Protein AF-A0A091LF18-F1 (afdb_monomer_lite)

Organism: Cathartes aura (NCBI:txid43455)

Secondary structure (DSSP, 8-state):
----HHHHHHHHHTS-HHHHHHHHHHHHHHHSS-HHHHHHHH--HHHHHHHHHHHS-HHHHHHHHHHHHTSSSS--HHHHHHHHTTS-HHH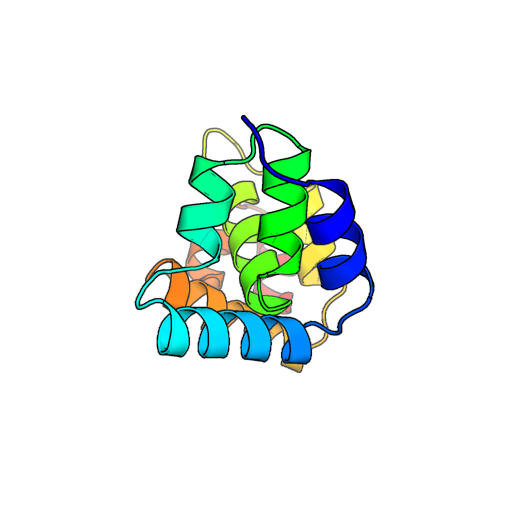HHHHHHHHHHHHSS-HHHHHHHH--HHHHHHHHHHH-

Sequence (128 aa):
SGTDEKKIIEVLSSRTSEQRQQIKQKYKTLYSKDLEEDLKGDLSGNFEKAVLALLDLPCEYEARQLQKAMKGAGTDESLLIEILCTRNNKEIVNIKDAYKQLFDRDLESDVKSDTSGSLQKILVTVLE

Foldseek 3Di:
DPDPLVVLCVPLVPDDLVVLQVVQVVCCVPPVDGPLVVLCVVDDDPSNVVSNLSNDDPLLSLLVQLCVQQPDPAGVLVSLCVRLVPDDQVSLVSNQVSNCVPPVDGSLVSLCVRDDDPSNVVSNVSND

Radius of gyration: 16.69 Å; chains: 1; bounding box: 43×26×47 Å

InterPro domains:
  IPR001464 Annexin [PR00196] (39-55)
  IPR001464 Annexin [PR00196] (66-87)
  IPR018252 Annexin repeat, conserved site [PS00223] (2-54)
  IPR018252 Annexin repeat, conserved site [PS00223] (74-126)
  IPR018502 Annexin repeat [PF00191] (2-54)
  IPR018502 Annexin repeat [PF00191] (61-125)
  IPR018502 Annexin repeat [PS51897] (1-56)
  IPR018502 Annexin repeat [PS51897] (57-128)
  IPR018502 Annexin repeat [SM00335] (2-54)
  IPR018502 Annexin repeat [SM00335] (74-126)
  IPR037104 Annexin superfamily [G3DSA:1.10.220.10] (1-55)
  IPR037104 Annexin superfamily [G3DSA:1.10.220.10] (58-127)
  IPR037104 Annexin superfamily [SSF47874] (2-127)

pLDDT: mean 95.89, std 4.44, range [56.78, 98.69]

Structure (mmCIF, N/CA/C/O backbone):
data_AF-A0A091LF18-F1
#
_entry.id   AF-A0A091LF18-F1
#
loop_
_atom_site.group_PDB
_atom_site.id
_atom_site.type_symbol
_atom_site.label_atom_id
_atom_site.label_alt_id
_atom_site.label_comp_id
_atom_site.label_asym_id
_atom_site.label_entity_id
_atom_site.label_seq_id
_atom_site.pdbx_PDB_ins_code
_atom_site.Cartn_x
_atom_site.Cartn_y
_atom_site.Cartn_z
_atom_site.occupancy
_atom_site.B_iso_or_equiv
_atom_site.auth_seq_id
_atom_site.auth_comp_id
_atom_site.auth_asym_id
_atom_site.auth_atom_id
_atom_site.pdbx_PDB_model_num
ATOM 1 N N . SER A 1 1 ? -26.443 2.626 7.757 1.00 56.78 1 SER A N 1
ATOM 2 C CA . SER A 1 1 ? -25.556 2.177 8.846 1.00 56.78 1 SER A CA 1
ATOM 3 C C . SER A 1 1 ? -25.556 3.234 9.943 1.00 56.78 1 SER A C 1
ATOM 5 O O . SER A 1 1 ? -25.907 4.377 9.673 1.00 56.78 1 SER A O 1
ATOM 7 N N . GLY A 1 2 ? -25.266 2.839 11.187 1.00 77.94 2 GLY A N 1
ATOM 8 C CA . GLY A 1 2 ? -25.167 3.731 12.356 1.00 77.94 2 GLY A CA 1
ATOM 9 C C . GLY A 1 2 ? -23.728 4.151 12.675 1.00 77.94 2 GLY A C 1
ATOM 10 O O . GLY A 1 2 ? -23.441 4.538 13.803 1.00 77.94 2 GLY A O 1
ATOM 11 N N . THR A 1 3 ? -22.820 4.008 11.710 1.00 87.31 3 THR A N 1
ATOM 12 C CA . THR A 1 3 ? -21.387 4.258 11.867 1.00 87.31 3 THR A CA 1
ATOM 13 C C . THR A 1 3 ? -21.127 5.759 11.972 1.00 87.31 3 THR A C 1
ATOM 15 O O . THR A 1 3 ? -21.575 6.546 11.140 1.00 87.31 3 THR A O 1
ATOM 18 N N . ASP A 1 4 ? -20.405 6.169 13.013 1.00 92.25 4 ASP A N 1
ATOM 19 C CA . ASP A 1 4 ? -20.072 7.574 13.256 1.00 92.25 4 ASP A CA 1
ATOM 20 C C . ASP A 1 4 ? -18.830 7.975 12.442 1.00 92.25 4 ASP A C 1
ATOM 22 O O . ASP A 1 4 ? -17.702 8.005 12.942 1.00 92.25 4 ASP A O 1
ATOM 26 N N . GLU A 1 5 ? -19.039 8.260 11.153 1.00 92.50 5 GLU A N 1
ATOM 27 C CA . GLU A 1 5 ? -17.977 8.633 10.204 1.00 92.50 5 GLU A CA 1
ATOM 28 C C . GLU A 1 5 ? -17.181 9.863 10.663 1.00 92.50 5 GLU A C 1
ATOM 30 O O . GLU A 1 5 ? -15.976 9.955 10.425 1.00 92.50 5 GLU A O 1
ATOM 35 N N . LYS A 1 6 ? -17.826 10.789 11.388 1.00 93.50 6 LYS A N 1
ATOM 36 C CA . LYS A 1 6 ? -17.162 11.984 11.925 1.00 93.50 6 LYS A CA 1
ATOM 37 C C . LYS A 1 6 ? -16.093 11.612 12.942 1.00 93.50 6 LYS A C 1
ATOM 39 O O . LYS A 1 6 ? -14.995 12.159 12.875 1.00 93.50 6 LYS A O 1
ATOM 44 N N . LYS A 1 7 ? -16.374 10.658 13.835 1.00 94.94 7 LYS A N 1
ATOM 45 C CA . LYS A 1 7 ? -15.372 10.161 14.791 1.00 94.94 7 LYS A CA 1
ATOM 46 C C . LYS A 1 7 ? -14.240 9.410 14.108 1.00 94.94 7 LYS A C 1
ATOM 48 O O . LYS A 1 7 ? -13.092 9.546 14.525 1.00 94.94 7 LYS A O 1
ATOM 53 N N . ILE A 1 8 ? -14.536 8.651 13.051 1.00 94.56 8 ILE A N 1
ATOM 54 C CA . ILE A 1 8 ? -13.498 7.978 12.257 1.00 94.56 8 ILE A CA 1
ATOM 55 C C . ILE A 1 8 ? -12.547 9.021 11.661 1.00 94.56 8 ILE A C 1
ATOM 57 O O . ILE A 1 8 ? -11.332 8.896 11.816 1.00 94.56 8 ILE A O 1
ATOM 61 N N . ILE A 1 9 ? -13.088 10.082 11.052 1.00 93.50 9 ILE A N 1
ATOM 62 C CA . ILE A 1 9 ? -12.293 11.191 10.509 1.00 93.50 9 ILE A CA 1
ATOM 63 C C . ILE A 1 9 ? -11.479 11.856 11.617 1.00 93.50 9 ILE A C 1
ATOM 65 O O . ILE A 1 9 ? -10.263 11.974 11.479 1.00 93.50 9 ILE A O 1
ATOM 69 N N . GLU A 1 10 ? -12.120 12.263 12.713 1.00 94.50 10 GLU A N 1
ATOM 70 C CA . GLU A 1 10 ? -11.468 12.949 13.834 1.00 94.50 10 GLU A CA 1
ATOM 71 C C . GLU A 1 10 ? -10.267 12.155 14.361 1.00 94.50 10 GLU A C 1
ATOM 73 O O . GLU A 1 10 ? -9.183 12.711 14.550 1.00 94.50 10 GLU A O 1
ATOM 78 N N . VAL A 1 11 ? -10.427 10.840 14.539 1.00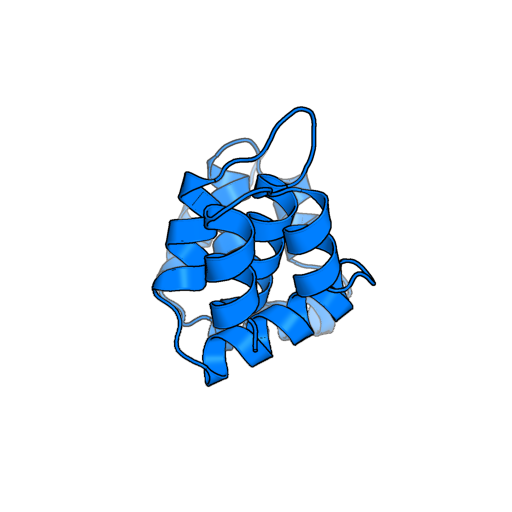 95.25 11 VAL A N 1
ATOM 79 C CA . VAL A 1 11 ? -9.355 9.976 15.036 1.00 95.25 11 VAL A CA 1
ATOM 80 C C . VAL A 1 11 ? -8.287 9.742 13.972 1.00 95.25 11 VAL A C 1
ATOM 82 O O . VAL A 1 11 ? -7.118 9.982 14.247 1.00 95.25 11 VAL A O 1
ATOM 85 N N . LEU A 1 12 ? -8.633 9.272 12.771 1.00 94.38 12 LEU A N 1
ATOM 86 C CA . LEU A 1 12 ? -7.624 8.814 11.805 1.00 94.38 12 LEU A CA 1
ATOM 87 C C . LEU A 1 12 ? -6.861 9.961 11.132 1.00 94.38 12 LEU A C 1
ATOM 89 O O . LEU A 1 12 ? -5.668 9.813 10.853 1.00 94.38 12 LEU A O 1
ATOM 93 N N . SER A 1 13 ? -7.509 11.108 10.908 1.00 92.75 13 SER A N 1
ATOM 94 C CA . SER A 1 13 ? -6.865 12.279 10.286 1.00 92.75 13 SER A CA 1
ATOM 95 C C . SER A 1 13 ? -5.879 12.996 11.215 1.00 92.75 13 SER A C 1
ATOM 97 O O . SER A 1 13 ? -5.000 13.707 10.738 1.00 92.75 13 SER A O 1
ATOM 99 N N . SER A 1 14 ? -5.979 12.784 12.531 1.00 94.44 14 SER A N 1
ATOM 100 C CA . SER A 1 14 ? -5.137 13.439 13.541 1.00 94.44 14 SER A CA 1
ATOM 101 C C . SER A 1 14 ? -4.048 12.524 14.118 1.00 94.44 14 SER A C 1
ATOM 103 O O . SER A 1 14 ? -3.530 12.770 15.212 1.00 94.44 14 SER A O 1
ATOM 105 N N . ARG A 1 15 ? -3.714 11.429 13.424 1.00 97.06 15 ARG A N 1
ATOM 106 C CA . ARG A 1 15 ? -2.715 10.435 13.855 1.00 97.06 15 ARG A CA 1
ATOM 107 C C . ARG A 1 15 ? -1.682 10.195 12.765 1.00 97.06 15 ARG A C 1
ATOM 109 O O . ARG A 1 15 ? -2.010 10.244 11.582 1.00 97.06 15 ARG A O 1
ATOM 116 N N . THR A 1 16 ? -0.443 9.912 13.158 1.00 97.06 16 THR A N 1
ATOM 117 C CA . THR A 1 16 ? 0.593 9.472 12.208 1.00 97.06 16 THR A CA 1
ATOM 118 C C . THR A 1 16 ? 0.305 8.054 11.713 1.00 97.06 16 THR A C 1
ATOM 120 O O . THR A 1 16 ? -0.506 7.337 12.305 1.00 97.06 16 THR A O 1
ATOM 123 N N . SER A 1 17 ? 0.990 7.624 10.651 1.00 95.31 17 SER A N 1
ATOM 124 C CA . SER A 1 17 ? 0.869 6.245 10.166 1.00 95.31 17 SER A CA 1
ATOM 125 C C . SER A 1 17 ? 1.220 5.228 11.259 1.00 95.31 17 SER A C 1
ATOM 127 O O . SER A 1 17 ? 0.457 4.299 11.512 1.00 95.31 17 SER A O 1
ATOM 129 N N . GLU A 1 18 ? 2.300 5.460 12.008 1.00 95.75 18 GLU A N 1
ATOM 130 C CA . GLU A 1 18 ? 2.736 4.586 13.103 1.00 95.75 18 GLU A CA 1
ATOM 131 C C . GLU A 1 18 ? 1.688 4.514 14.216 1.00 95.75 18 GLU A C 1
ATOM 133 O O . GLU A 1 18 ? 1.394 3.438 14.738 1.00 95.75 18 GLU A O 1
ATOM 138 N N . GLN A 1 19 ? 1.078 5.649 14.568 1.00 97.81 19 GLN A N 1
ATOM 139 C CA . GLN A 1 19 ? -0.012 5.678 15.542 1.00 97.81 19 GLN A CA 1
ATOM 140 C C . GLN A 1 19 ? -1.239 4.911 15.036 1.00 97.81 19 GLN A C 1
ATOM 142 O O . GLN A 1 19 ? -1.886 4.219 15.822 1.00 97.81 19 GLN A O 1
ATOM 147 N N . ARG A 1 20 ? -1.549 4.976 13.735 1.00 98.00 20 ARG A N 1
ATOM 148 C CA . ARG A 1 20 ? -2.630 4.182 13.129 1.00 98.00 20 ARG A CA 1
ATOM 149 C C . ARG A 1 20 ? -2.315 2.685 13.124 1.00 98.00 20 ARG A C 1
ATOM 151 O O . ARG A 1 20 ? -3.203 1.904 13.460 1.00 98.00 20 ARG A O 1
ATOM 158 N N . GLN A 1 21 ? -1.062 2.280 12.909 1.00 97.88 21 GLN A N 1
ATOM 159 C CA . GLN A 1 21 ? -0.654 0.877 13.089 1.00 97.88 21 GLN A CA 1
ATOM 160 C C . GLN A 1 21 ? -0.824 0.408 14.540 1.00 97.88 21 GLN A C 1
ATOM 162 O O . GLN A 1 21 ? -1.333 -0.684 14.796 1.00 97.88 21 GLN A O 1
ATOM 167 N N . GLN A 1 22 ? -0.472 1.248 15.518 1.00 97.81 22 GLN A N 1
ATOM 168 C CA .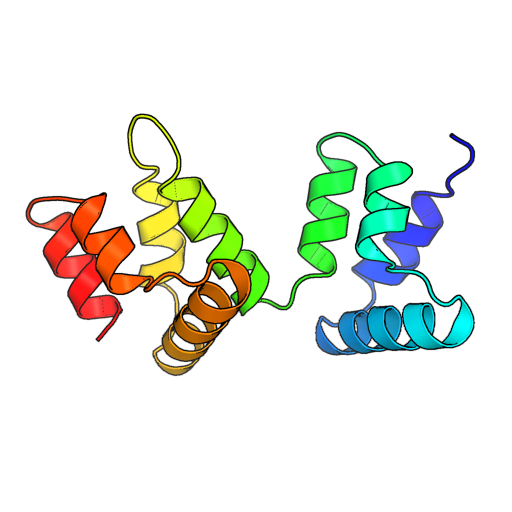 GLN A 1 22 ? -0.710 0.933 16.930 1.00 97.81 22 GLN A CA 1
ATOM 169 C C . GLN A 1 22 ? -2.204 0.808 17.250 1.00 97.81 22 GLN A C 1
ATOM 171 O O . GLN A 1 22 ? -2.588 -0.051 18.047 1.00 97.81 22 GLN A O 1
ATOM 176 N N . ILE A 1 23 ? -3.051 1.636 16.631 1.00 97.50 23 ILE A N 1
ATOM 177 C CA . ILE A 1 23 ? -4.510 1.535 16.752 1.00 97.50 23 ILE A CA 1
ATOM 178 C C . ILE A 1 23 ? -4.997 0.200 16.178 1.00 97.50 23 ILE A C 1
ATOM 180 O O . ILE A 1 23 ? -5.703 -0.508 16.894 1.00 97.50 23 ILE A O 1
ATOM 184 N N . LYS A 1 24 ? -4.575 -0.187 14.963 1.00 97.38 24 LYS A N 1
ATOM 185 C CA . LYS A 1 24 ? -4.897 -1.496 14.356 1.00 97.38 24 LYS A CA 1
ATOM 186 C C . LYS A 1 24 ? -4.532 -2.649 15.291 1.00 97.38 24 LYS A C 1
ATOM 188 O O . LYS A 1 24 ? -5.373 -3.489 15.608 1.00 97.38 24 LYS A O 1
ATOM 193 N N . GLN A 1 25 ? -3.304 -2.642 15.813 1.00 97.19 25 GLN A N 1
ATOM 194 C CA . GLN A 1 25 ? -2.831 -3.691 16.713 1.00 97.19 25 GLN A CA 1
ATOM 195 C C . GLN A 1 25 ? -3.634 -3.743 18.019 1.00 97.19 25 GLN A C 1
ATOM 197 O O . GLN A 1 25 ? -4.030 -4.822 18.460 1.00 97.19 25 GLN A O 1
ATOM 202 N N . LYS A 1 26 ? -3.905 -2.589 18.645 1.00 97.94 26 LYS A N 1
ATOM 203 C CA . LYS A 1 26 ? -4.708 -2.535 19.876 1.00 97.94 26 LYS A CA 1
ATOM 204 C C . LYS A 1 26 ? -6.153 -2.955 19.640 1.00 97.94 26 LYS A C 1
ATOM 206 O O . LYS A 1 26 ? -6.705 -3.649 20.487 1.00 97.94 26 LYS A O 1
ATOM 211 N N . TYR A 1 27 ? -6.748 -2.571 18.513 1.00 97.50 27 TYR A N 1
ATOM 212 C CA . TYR A 1 27 ? -8.098 -2.984 18.136 1.00 97.50 27 TYR A CA 1
ATOM 213 C C . TYR A 1 27 ? -8.189 -4.510 18.044 1.00 97.50 27 TYR A C 1
ATOM 215 O O . TYR A 1 27 ? -9.048 -5.119 18.681 1.00 97.50 27 TYR A O 1
ATOM 223 N N . LYS A 1 28 ? -7.218 -5.133 17.365 1.00 97.56 28 LYS A N 1
ATOM 224 C CA . LYS A 1 28 ? -7.112 -6.591 17.269 1.00 97.56 28 LYS A CA 1
ATOM 225 C C . LYS A 1 28 ? -6.965 -7.263 18.627 1.00 97.56 28 LYS A C 1
ATOM 227 O O . LYS A 1 28 ? -7.665 -8.231 18.898 1.00 97.56 28 LYS A O 1
ATOM 232 N N . THR A 1 29 ? -6.117 -6.735 19.508 1.00 97.88 29 THR A N 1
ATOM 233 C CA . THR A 1 29 ? -5.943 -7.287 20.861 1.00 97.88 29 THR A CA 1
ATOM 234 C C . THR A 1 29 ? -7.205 -7.159 21.719 1.00 97.88 29 THR A C 1
ATOM 236 O O . THR A 1 29 ? -7.542 -8.090 22.443 1.00 97.88 29 THR A O 1
ATOM 239 N N . LEU A 1 30 ? -7.896 -6.017 21.668 1.00 97.88 30 LEU A N 1
ATOM 240 C CA . LEU A 1 30 ? -9.045 -5.742 22.538 1.00 97.88 30 LEU A CA 1
ATOM 241 C C . LEU A 1 30 ? -10.325 -6.437 22.073 1.00 97.88 30 LEU A C 1
ATOM 243 O O . LEU A 1 30 ? -11.109 -6.888 22.905 1.00 97.88 30 LEU A O 1
ATOM 247 N N . TYR A 1 31 ? -10.538 -6.518 20.760 1.00 96.56 31 TYR A N 1
ATOM 248 C CA . TYR A 1 31 ? -11.801 -6.986 20.187 1.00 96.56 31 TYR A CA 1
ATOM 249 C C . TYR A 1 31 ? -11.679 -8.317 19.447 1.00 96.56 31 TYR A C 1
ATOM 251 O O . TYR A 1 31 ? -12.698 -8.879 19.061 1.00 96.56 31 TYR A O 1
ATOM 259 N N . SER A 1 32 ? -10.462 -8.847 19.262 1.00 96.69 32 SER A N 1
ATOM 260 C CA . SER A 1 32 ? -10.198 -10.052 18.453 1.00 96.69 32 SER A CA 1
ATOM 261 C C . SER A 1 32 ? -10.739 -9.953 17.021 1.00 96.69 32 SER A C 1
ATOM 263 O O . SER A 1 32 ? -11.118 -10.954 16.418 1.00 96.69 32 SER A O 1
ATOM 265 N N . LYS A 1 33 ? -10.774 -8.733 16.479 1.00 96.19 33 LYS A N 1
ATOM 266 C CA . LYS A 1 33 ? -11.257 -8.408 15.136 1.00 96.19 33 LYS A CA 1
ATOM 267 C C . LYS A 1 33 ? -10.233 -7.590 14.368 1.00 96.19 33 LYS A C 1
ATOM 269 O O . LYS A 1 33 ? -9.394 -6.921 14.971 1.00 96.19 33 LYS A O 1
ATOM 274 N N . ASP A 1 34 ? -10.311 -7.641 13.046 1.00 96.56 34 ASP A N 1
ATOM 275 C CA . ASP A 1 34 ? -9.494 -6.795 12.189 1.00 96.56 34 ASP A CA 1
ATOM 276 C C . ASP A 1 34 ? -10.203 -5.459 11.932 1.00 96.56 34 ASP A C 1
ATOM 278 O O . ASP A 1 34 ? -11.352 -5.431 11.497 1.00 96.56 34 ASP A O 1
ATOM 282 N N . LEU A 1 35 ? -9.523 -4.353 12.250 1.00 96.56 35 LEU A N 1
ATOM 283 C CA . LEU A 1 35 ? -10.095 -3.014 12.122 1.00 96.56 35 LEU A CA 1
ATOM 284 C C . LEU A 1 35 ? -10.405 -2.663 10.662 1.00 96.56 35 LEU A C 1
ATOM 286 O O . LEU A 1 35 ? -11.389 -1.972 10.407 1.00 96.56 35 LEU A O 1
ATOM 290 N N . GLU A 1 36 ? -9.574 -3.101 9.714 1.00 95.12 36 GLU A N 1
ATOM 291 C CA . GLU A 1 36 ? -9.787 -2.802 8.297 1.00 95.12 36 GLU A CA 1
ATOM 292 C C . GLU A 1 36 ? -11.012 -3.541 7.773 1.00 95.12 36 GLU A C 1
ATOM 294 O O . GLU A 1 36 ? -11.844 -2.929 7.108 1.00 95.12 36 GLU A O 1
ATOM 299 N N . GLU A 1 37 ? -11.166 -4.819 8.124 1.00 95.75 37 GLU A N 1
ATOM 300 C CA . GLU A 1 37 ? -12.331 -5.610 7.712 1.00 95.75 37 GLU A CA 1
ATOM 301 C C . GLU A 1 37 ? -13.638 -5.081 8.318 1.00 95.75 37 GLU A C 1
ATOM 303 O O . GLU A 1 37 ? -14.638 -4.967 7.607 1.00 95.75 37 GLU A O 1
ATOM 308 N N . ASP A 1 38 ? -13.636 -4.686 9.598 1.00 95.25 38 ASP A N 1
ATOM 309 C CA . ASP A 1 38 ? -14.817 -4.077 10.225 1.00 95.25 38 ASP A CA 1
ATOM 310 C C . ASP A 1 38 ? -15.180 -2.742 9.543 1.00 95.25 38 ASP A C 1
ATOM 312 O O . ASP A 1 38 ? -16.343 -2.508 9.208 1.00 95.25 38 ASP A O 1
ATOM 316 N N . LEU A 1 39 ? -14.197 -1.875 9.264 1.00 95.00 39 LEU A N 1
ATOM 317 C CA . LEU A 1 39 ? -14.445 -0.606 8.567 1.00 95.00 39 LEU A CA 1
ATOM 318 C C . LEU A 1 39 ? -14.908 -0.815 7.124 1.00 95.00 39 LEU A C 1
ATOM 320 O O . LEU A 1 39 ? -15.767 -0.078 6.645 1.00 95.00 39 LEU A O 1
ATOM 324 N N . LYS A 1 40 ? -14.382 -1.824 6.435 1.00 94.44 40 LYS A N 1
ATOM 325 C CA . LYS A 1 40 ? -14.797 -2.192 5.078 1.00 94.44 40 LYS A CA 1
ATOM 326 C C . LYS A 1 40 ? -16.228 -2.734 5.027 1.00 94.44 40 LYS A C 1
ATOM 328 O O . LYS A 1 40 ? -16.916 -2.537 4.032 1.00 94.44 40 LYS A O 1
ATOM 333 N N . GLY A 1 41 ? -16.684 -3.404 6.087 1.00 94.00 41 GLY A N 1
ATOM 334 C CA . GLY A 1 41 ? -18.073 -3.855 6.214 1.00 94.00 41 GLY A CA 1
ATOM 335 C C . GLY A 1 41 ? -19.072 -2.719 6.468 1.00 94.00 41 GLY A C 1
ATOM 336 O O . GLY A 1 41 ? -20.235 -2.826 6.075 1.00 94.00 41 GLY A O 1
ATOM 337 N N . ASP A 1 42 ? -18.616 -1.635 7.099 1.00 93.25 42 ASP A N 1
ATOM 338 C CA . ASP A 1 42 ? -19.459 -0.521 7.552 1.00 93.25 42 ASP A CA 1
ATOM 339 C C . ASP A 1 42 ? -19.469 0.693 6.610 1.00 93.25 42 ASP A C 1
ATOM 341 O O . ASP A 1 42 ? -20.452 1.446 6.572 1.00 93.25 42 ASP A O 1
ATOM 345 N N . LEU A 1 43 ? -18.371 0.911 5.884 1.00 94.94 43 LEU A N 1
ATOM 346 C CA . LEU A 1 43 ? -18.165 2.053 4.997 1.00 94.94 43 LEU A CA 1
ATOM 347 C C . LEU A 1 43 ? -18.359 1.656 3.531 1.00 94.94 43 LEU A C 1
ATOM 349 O O . LEU A 1 43 ? -18.376 0.484 3.177 1.00 94.94 43 LEU A O 1
ATOM 353 N N . SER A 1 44 ? -18.524 2.653 2.659 1.00 94.38 44 SER A N 1
ATOM 354 C CA . SER A 1 44 ? -18.591 2.405 1.218 1.00 94.38 44 SER A CA 1
ATOM 355 C C . SER A 1 44 ? -17.970 3.523 0.379 1.00 94.38 44 SER A C 1
ATOM 357 O O . SER A 1 44 ? -17.771 4.659 0.827 1.00 94.38 44 SER A O 1
ATOM 359 N N . GLY A 1 45 ? -17.676 3.206 -0.881 1.00 95.25 45 GLY A N 1
ATOM 360 C CA . GLY A 1 45 ? -17.333 4.192 -1.904 1.00 95.25 45 GLY A CA 1
ATOM 361 C C . GLY A 1 45 ? -15.982 4.873 -1.673 1.00 95.25 45 GLY A C 1
ATOM 362 O O . GLY A 1 45 ? -14.993 4.240 -1.315 1.00 95.25 45 GLY A O 1
ATOM 363 N N . ASN A 1 46 ? -15.904 6.177 -1.946 1.00 95.06 46 ASN A N 1
ATOM 364 C CA . ASN A 1 46 ? -14.641 6.917 -1.834 1.00 95.06 46 ASN A CA 1
ATOM 365 C C . ASN A 1 46 ? -14.206 7.129 -0.382 1.00 95.06 46 ASN A C 1
ATOM 367 O O . ASN A 1 46 ? -13.008 7.210 -0.120 1.00 95.06 46 ASN A O 1
ATOM 371 N N . PHE A 1 47 ? -15.160 7.200 0.547 1.00 94.75 47 PHE A N 1
ATOM 372 C CA . PHE A 1 47 ? -14.849 7.374 1.959 1.00 94.75 47 PHE A CA 1
ATOM 373 C C . PHE A 1 47 ? -14.174 6.127 2.537 1.00 94.75 47 PHE A C 1
ATOM 375 O O . PHE A 1 47 ? -13.107 6.243 3.132 1.00 94.75 47 PHE A O 1
ATOM 382 N N . GLU A 1 48 ? -14.719 4.939 2.258 1.00 95.62 48 GLU A N 1
ATOM 383 C CA . GLU A 1 48 ? -14.087 3.653 2.590 1.00 95.62 48 GLU A CA 1
ATOM 384 C C . GLU A 1 48 ? -12.651 3.584 2.060 1.00 95.62 48 GLU A C 1
ATOM 386 O O . GLU A 1 48 ? -11.716 3.358 2.825 1.00 95.62 48 GLU A O 1
ATOM 391 N N . LYS A 1 49 ? -12.452 3.870 0.766 1.00 95.19 49 LYS A N 1
ATOM 392 C CA . LYS A 1 49 ? -11.120 3.848 0.141 1.00 95.19 49 LYS A CA 1
ATOM 393 C C . LYS A 1 49 ? -10.134 4.783 0.840 1.00 95.19 49 LYS A C 1
ATOM 395 O O . LYS A 1 49 ? -8.990 4.398 1.050 1.00 95.19 49 LYS A O 1
ATOM 400 N N . ALA A 1 50 ? -10.565 5.994 1.194 1.00 95.69 50 ALA A N 1
ATOM 401 C CA . ALA A 1 50 ? -9.717 6.963 1.884 1.00 95.69 50 ALA A CA 1
ATOM 402 C C . ALA A 1 50 ? -9.370 6.510 3.311 1.00 95.69 50 ALA A C 1
ATOM 404 O O . ALA A 1 50 ? -8.226 6.643 3.738 1.00 95.69 50 ALA A O 1
ATOM 405 N N . VAL A 1 51 ? -10.338 5.948 4.039 1.00 96.50 51 VAL A N 1
ATOM 406 C CA . VAL A 1 51 ? -10.129 5.427 5.396 1.00 96.50 51 VAL A CA 1
ATOM 407 C C . VAL A 1 51 ? -9.161 4.245 5.392 1.00 96.50 51 VAL A C 1
ATOM 409 O O . VAL A 1 51 ? -8.221 4.242 6.184 1.00 96.50 51 VAL A O 1
ATOM 412 N N . LEU A 1 52 ? -9.337 3.284 4.483 1.00 95.88 52 LEU A N 1
ATOM 413 C CA . LEU A 1 52 ? -8.433 2.137 4.362 1.00 95.88 52 LEU A CA 1
ATOM 414 C C . LEU A 1 52 ? -7.026 2.574 3.929 1.00 95.88 52 LEU A C 1
ATOM 416 O O . LEU A 1 52 ? -6.046 2.139 4.522 1.00 95.88 52 LEU A O 1
ATOM 420 N N . ALA A 1 53 ? -6.918 3.521 2.992 1.00 95.75 53 ALA A N 1
ATOM 421 C CA . ALA A 1 53 ? -5.629 4.090 2.597 1.00 95.75 53 ALA A CA 1
ATOM 422 C C . ALA A 1 53 ? -4.898 4.784 3.758 1.00 95.75 53 ALA A C 1
ATOM 424 O O . ALA A 1 53 ? -3.675 4.722 3.846 1.00 95.75 53 ALA A O 1
ATOM 425 N N . LEU A 1 54 ? -5.623 5.435 4.676 1.00 96.19 54 LEU A N 1
ATOM 426 C CA . LEU A 1 54 ? -5.013 6.005 5.880 1.00 96.19 54 LEU A CA 1
ATOM 427 C C . LEU A 1 54 ? -4.469 4.915 6.817 1.00 96.19 54 LEU A C 1
ATOM 429 O O . LEU A 1 54 ? -3.520 5.180 7.554 1.00 96.19 54 LEU A O 1
ATOM 433 N N . LEU A 1 55 ? -5.058 3.719 6.824 1.00 96.44 55 LEU A N 1
ATOM 434 C CA . LEU A 1 55 ? -4.666 2.612 7.699 1.00 96.44 55 LEU A CA 1
ATOM 435 C C . LEU A 1 55 ? -3.477 1.789 7.188 1.00 96.44 55 LEU A C 1
ATOM 437 O O . LEU A 1 55 ? -2.841 1.114 8.000 1.00 96.44 55 LEU A O 1
ATOM 441 N N . ASP A 1 56 ? -3.149 1.865 5.902 1.00 95.94 56 ASP A N 1
ATOM 442 C CA . ASP A 1 56 ? -1.934 1.270 5.342 1.00 95.94 56 ASP A CA 1
ATOM 443 C C . ASP A 1 56 ? -0.672 2.006 5.856 1.00 95.94 56 ASP A C 1
ATOM 445 O O . ASP A 1 56 ? -0.668 3.220 6.116 1.00 95.94 56 ASP A O 1
ATOM 449 N N . LEU A 1 57 ? 0.447 1.283 5.974 1.00 96.75 57 LEU A N 1
ATOM 450 C CA . LEU A 1 57 ? 1.762 1.931 5.955 1.00 96.75 57 LEU A CA 1
ATOM 451 C C . LEU A 1 57 ? 1.989 2.600 4.585 1.00 96.75 57 LEU A C 1
ATOM 453 O O . LEU A 1 57 ? 1.463 2.117 3.584 1.00 96.75 57 LEU A O 1
ATOM 457 N N . PRO A 1 58 ? 2.810 3.667 4.484 1.00 96.44 58 PRO A N 1
ATOM 458 C CA . PRO A 1 58 ? 3.043 4.337 3.202 1.00 96.44 58 PRO A CA 1
ATOM 459 C C . PRO A 1 58 ? 3.465 3.377 2.078 1.00 96.44 58 PRO A C 1
ATOM 461 O O . PRO A 1 58 ? 2.868 3.399 1.006 1.00 96.44 58 PRO A O 1
ATOM 464 N N . CYS A 1 59 ? 4.402 2.464 2.358 1.00 98.25 59 CYS A N 1
ATOM 465 C CA . CYS A 1 59 ? 4.867 1.478 1.382 1.00 98.25 59 CYS A CA 1
ATOM 466 C C . CYS A 1 59 ? 3.800 0.436 1.003 1.00 98.25 59 CYS A C 1
ATOM 468 O O . CYS A 1 59 ? 3.766 -0.008 -0.142 1.00 98.25 59 CYS A O 1
ATOM 470 N N . GLU A 1 60 ? 2.912 0.057 1.927 1.00 98.19 60 GLU A N 1
ATOM 471 C CA . GLU A 1 60 ? 1.795 -0.855 1.650 1.00 98.19 60 GLU A CA 1
ATOM 472 C C . GLU A 1 60 ? 0.779 -0.189 0.719 1.00 98.19 60 GLU A C 1
ATOM 474 O O . GLU A 1 60 ? 0.368 -0.784 -0.280 1.00 98.19 60 GLU A O 1
ATOM 479 N N . TYR A 1 61 ? 0.432 1.073 0.995 1.00 98.00 61 TYR A N 1
ATOM 480 C CA . TYR A 1 61 ? -0.459 1.854 0.142 1.00 98.00 61 TYR A CA 1
ATOM 481 C C . TYR A 1 61 ? 0.110 1.987 -1.275 1.00 98.00 61 TYR A C 1
ATOM 483 O O . TYR A 1 61 ? -0.591 1.732 -2.258 1.00 98.00 61 TYR A O 1
ATOM 491 N N . GLU A 1 62 ? 1.391 2.341 -1.390 1.00 98.50 62 GLU A N 1
ATOM 492 C CA . GLU A 1 62 ? 2.089 2.476 -2.671 1.00 98.50 62 GLU A CA 1
ATOM 493 C C . GLU A 1 62 ? 2.158 1.149 -3.423 1.00 98.50 62 GLU A C 1
ATOM 495 O O . GLU A 1 62 ? 1.840 1.108 -4.611 1.00 98.50 62 GLU A O 1
ATOM 500 N N . ALA A 1 63 ? 2.464 0.045 -2.738 1.00 98.62 63 ALA A N 1
ATOM 501 C CA . ALA A 1 63 ? 2.439 -1.284 -3.337 1.00 98.62 63 ALA A CA 1
ATOM 502 C C . ALA A 1 63 ? 1.050 -1.634 -3.899 1.00 98.62 63 ALA A C 1
ATOM 504 O O . ALA A 1 63 ? 0.946 -2.132 -5.024 1.00 98.62 63 ALA A O 1
ATOM 505 N N . ARG A 1 64 ? -0.034 -1.326 -3.170 1.00 98.25 64 ARG A N 1
ATOM 506 C CA . ARG A 1 64 ? -1.412 -1.507 -3.666 1.00 98.25 64 ARG A CA 1
ATOM 507 C C . ARG A 1 64 ? -1.725 -0.613 -4.865 1.00 98.25 64 ARG A C 1
ATOM 509 O O . ARG A 1 64 ? -2.392 -1.077 -5.789 1.00 98.25 64 ARG A O 1
ATOM 516 N N . GLN A 1 65 ? -1.256 0.636 -4.878 1.00 98.38 65 GLN A N 1
ATOM 517 C CA . GLN A 1 65 ? -1.443 1.532 -6.025 1.00 98.38 65 GLN A CA 1
ATOM 518 C C . GLN A 1 65 ? -0.678 1.047 -7.261 1.00 98.38 65 GLN A C 1
ATOM 520 O O . GLN A 1 65 ? -1.255 1.025 -8.344 1.00 98.38 65 GLN A O 1
ATOM 525 N N . LEU A 1 66 ? 0.565 0.586 -7.103 1.00 98.44 66 LEU A N 1
ATOM 526 C CA . LEU A 1 66 ? 1.356 0.000 -8.190 1.00 98.44 66 LEU A CA 1
ATOM 527 C C . LEU A 1 66 ? 0.700 -1.274 -8.734 1.00 98.44 66 LEU A C 1
ATOM 529 O O . LEU A 1 66 ? 0.572 -1.440 -9.944 1.00 98.44 66 LEU A O 1
ATOM 533 N N . GLN A 1 67 ? 0.213 -2.153 -7.853 1.00 98.06 67 GLN A N 1
ATOM 534 C CA . GLN A 1 67 ? -0.514 -3.354 -8.266 1.00 98.06 67 GLN A CA 1
ATOM 535 C C . GLN A 1 67 ? -1.769 -2.991 -9.056 1.00 98.06 67 GLN A C 1
ATOM 537 O O . GLN A 1 67 ? -2.039 -3.593 -10.090 1.00 98.06 67 GLN A O 1
ATOM 542 N N . LYS A 1 68 ? -2.514 -1.985 -8.591 1.00 96.75 68 LYS A N 1
ATOM 543 C CA . LYS A 1 68 ? -3.705 -1.483 -9.273 1.00 96.75 68 LYS A CA 1
ATOM 544 C C . LYS A 1 68 ? -3.367 -0.860 -10.629 1.00 96.75 68 LYS A C 1
ATOM 546 O O . LYS A 1 68 ? -4.123 -1.083 -11.568 1.00 96.75 68 LYS A O 1
ATOM 551 N N . ALA A 1 69 ? -2.265 -0.117 -10.732 1.00 97.81 69 ALA A N 1
ATOM 552 C CA . ALA A 1 69 ? -1.806 0.507 -11.973 1.00 97.81 69 ALA A CA 1
ATOM 553 C C . ALA A 1 69 ? -1.520 -0.526 -13.073 1.00 97.81 69 ALA A C 1
ATOM 555 O O . ALA A 1 69 ? -1.774 -0.250 -14.240 1.00 97.81 69 ALA A O 1
ATOM 556 N N . MET A 1 70 ? -1.037 -1.709 -12.684 1.00 97.50 70 MET A N 1
ATOM 557 C CA . MET A 1 70 ? -0.699 -2.815 -13.592 1.00 97.50 70 MET A CA 1
ATOM 558 C C . MET A 1 70 ? -1.807 -3.873 -13.709 1.00 97.50 70 MET A C 1
ATOM 560 O O . MET A 1 70 ? -1.629 -4.934 -14.303 1.00 97.50 70 MET A O 1
ATOM 564 N N . LYS A 1 71 ? -2.966 -3.659 -13.076 1.00 93.94 71 LYS A N 1
ATOM 565 C CA . LYS A 1 71 ? -4.045 -4.651 -13.065 1.00 93.94 71 LYS A CA 1
ATOM 566 C C . LYS A 1 71 ? -5.072 -4.343 -14.147 1.00 93.94 71 LYS A C 1
ATOM 568 O O . LYS A 1 71 ? -5.892 -3.442 -13.986 1.00 93.94 71 LYS A O 1
ATOM 573 N N . GLY A 1 72 ? -5.170 -5.224 -15.138 1.00 89.12 72 GLY A N 1
ATOM 574 C CA . GLY A 1 72 ? -6.278 -5.248 -16.093 1.00 89.12 72 GLY A CA 1
ATOM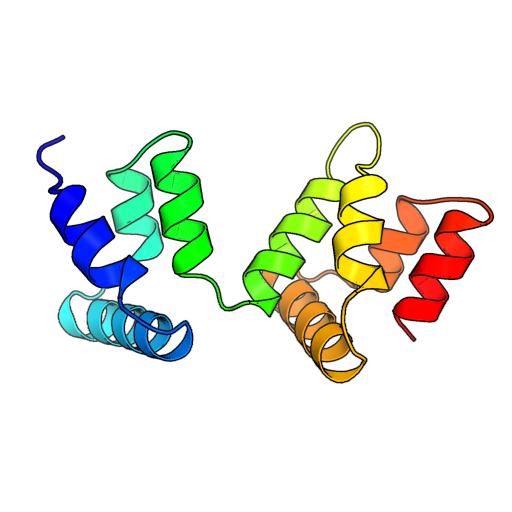 575 C C . GLY A 1 72 ? -5.812 -5.094 -17.534 1.00 89.12 72 GLY A C 1
ATOM 576 O O . GLY A 1 72 ? -4.716 -5.509 -17.884 1.00 89.12 72 GLY A O 1
ATOM 577 N N . ALA A 1 73 ? -6.689 -4.566 -18.388 1.00 85.62 73 ALA A N 1
ATOM 578 C CA . ALA A 1 73 ? -6.340 -4.278 -19.772 1.00 85.62 73 ALA A CA 1
ATOM 579 C C . ALA A 1 73 ? -5.680 -2.895 -19.853 1.00 85.62 73 ALA A C 1
ATOM 581 O O . ALA A 1 73 ? -6.357 -1.880 -19.685 1.00 85.62 73 ALA A O 1
ATOM 582 N N . GLY A 1 74 ? -4.378 -2.883 -20.139 1.00 90.88 74 GLY A N 1
ATOM 583 C CA . GLY A 1 74 ? -3.556 -1.676 -20.160 1.00 90.88 74 GLY A CA 1
ATOM 584 C C . GLY A 1 74 ? -2.961 -1.338 -18.793 1.00 90.88 74 GLY A C 1
ATOM 585 O O . GLY A 1 74 ? -3.265 -1.984 -17.793 1.00 90.88 74 GLY A O 1
ATOM 586 N N . THR A 1 75 ? -2.137 -0.294 -18.784 1.00 96.12 75 THR A N 1
ATOM 587 C CA . THR A 1 75 ? -1.297 0.094 -17.648 1.00 96.12 75 THR A CA 1
ATOM 588 C C . THR A 1 75 ? -1.481 1.575 -17.364 1.00 96.12 75 THR A C 1
ATOM 590 O O . THR A 1 75 ? -1.424 2.400 -18.279 1.00 96.12 75 THR A O 1
ATOM 593 N N . ASP A 1 76 ? -1.678 1.939 -16.099 1.00 97.44 76 ASP A N 1
ATOM 594 C CA . ASP A 1 76 ? -1.652 3.338 -15.670 1.00 97.44 76 ASP A CA 1
ATOM 595 C C . ASP A 1 76 ? -0.199 3.807 -15.516 1.00 97.44 76 ASP A C 1
ATOM 597 O O . ASP A 1 76 ? 0.371 3.859 -14.423 1.00 97.44 76 ASP A O 1
ATOM 601 N N . GLU A 1 77 ? 0.424 4.120 -16.652 1.00 96.19 77 GLU A N 1
ATOM 602 C CA . GLU A 1 77 ? 1.816 4.571 -16.714 1.00 96.19 77 GLU A CA 1
ATOM 603 C C . GLU A 1 77 ? 2.049 5.851 -15.899 1.00 96.19 77 GLU A C 1
ATOM 605 O O . GLU A 1 77 ? 3.128 6.035 -15.337 1.00 96.19 77 GLU A O 1
ATOM 610 N N . SER A 1 78 ? 1.040 6.722 -15.792 1.00 97.25 78 SER A N 1
ATOM 611 C CA . SER A 1 78 ? 1.158 7.973 -15.034 1.00 97.25 78 SER A CA 1
ATOM 612 C C . SER A 1 78 ? 1.314 7.701 -13.541 1.00 97.25 78 SER A C 1
ATOM 614 O O . SER A 1 78 ? 2.190 8.293 -12.911 1.00 97.25 78 SER A O 1
ATOM 616 N N . LEU A 1 79 ? 0.542 6.758 -12.991 1.00 97.31 79 LEU A N 1
ATOM 617 C CA . LEU A 1 79 ? 0.661 6.356 -11.589 1.00 97.31 79 LEU A CA 1
ATOM 618 C C . LEU A 1 79 ? 1.981 5.623 -11.303 1.00 97.31 79 LEU A C 1
ATOM 620 O O . LEU A 1 79 ? 2.592 5.848 -10.256 1.00 97.31 79 LEU A O 1
ATOM 624 N N . LEU A 1 80 ? 2.460 4.788 -12.236 1.00 97.75 80 LEU A N 1
ATOM 625 C CA . LEU A 1 80 ? 3.779 4.153 -12.115 1.00 97.75 80 LEU A CA 1
ATOM 626 C C . LEU A 1 80 ? 4.899 5.195 -12.044 1.00 97.75 80 LEU A C 1
ATOM 628 O O . LEU A 1 80 ? 5.752 5.117 -11.162 1.00 97.75 80 LEU A O 1
ATOM 632 N N . ILE A 1 81 ? 4.883 6.180 -12.948 1.00 97.62 81 ILE A N 1
ATOM 633 C CA . ILE A 1 81 ? 5.875 7.261 -12.980 1.00 97.62 81 ILE A CA 1
ATOM 634 C C . ILE A 1 81 ? 5.784 8.107 -11.710 1.00 97.62 81 ILE A C 1
ATOM 636 O O . ILE A 1 81 ? 6.812 8.400 -11.103 1.00 97.62 81 ILE A O 1
ATOM 640 N N . GLU A 1 82 ? 4.575 8.482 -11.289 1.00 97.94 82 GLU A N 1
ATOM 641 C CA . GLU A 1 82 ? 4.367 9.273 -10.077 1.00 97.94 82 GLU A CA 1
ATOM 642 C C . GLU A 1 82 ? 4.984 8.585 -8.860 1.00 97.94 82 GLU A C 1
ATOM 644 O O . GLU A 1 82 ? 5.706 9.232 -8.101 1.00 97.94 82 GLU A O 1
ATOM 649 N N . ILE A 1 83 ? 4.737 7.282 -8.686 1.00 97.88 83 ILE A N 1
ATOM 650 C CA . ILE A 1 83 ? 5.235 6.535 -7.531 1.00 97.88 83 ILE A CA 1
ATOM 651 C C . ILE A 1 83 ? 6.729 6.254 -7.644 1.00 97.88 83 ILE A C 1
ATOM 653 O O . ILE A 1 83 ? 7.483 6.608 -6.746 1.00 97.88 83 ILE A O 1
ATOM 657 N N . LEU A 1 84 ? 7.186 5.636 -8.728 1.00 97.62 84 LEU A N 1
ATOM 658 C CA . LEU A 1 84 ? 8.566 5.161 -8.800 1.00 97.62 84 LEU A CA 1
ATOM 659 C C . LEU A 1 84 ? 9.558 6.324 -8.932 1.00 97.62 84 LEU A C 1
ATOM 661 O O . LEU A 1 84 ? 10.572 6.345 -8.243 1.00 97.62 84 LEU A O 1
ATOM 665 N N . CYS A 1 85 ? 9.255 7.342 -9.740 1.00 96.81 85 CYS A N 1
ATOM 666 C CA . CYS A 1 85 ? 10.223 8.399 -10.057 1.00 96.81 85 CYS A CA 1
ATOM 667 C C . CYS A 1 85 ? 10.325 9.517 -9.006 1.00 96.81 85 CYS A C 1
ATOM 669 O O . CYS A 1 85 ? 11.090 10.461 -9.203 1.00 96.81 85 CYS A O 1
ATOM 671 N N . THR A 1 86 ? 9.565 9.458 -7.909 1.00 97.00 86 THR A N 1
ATOM 672 C CA . THR A 1 86 ? 9.622 10.474 -6.836 1.00 97.00 86 THR A CA 1
ATOM 673 C C . THR A 1 86 ? 10.035 9.905 -5.479 1.00 97.00 86 THR A C 1
ATOM 675 O O . THR A 1 86 ? 10.122 10.650 -4.503 1.00 97.00 86 THR A O 1
ATOM 678 N N . ARG A 1 87 ? 10.305 8.598 -5.410 1.00 97.69 87 ARG A N 1
ATOM 679 C CA . ARG A 1 87 ? 10.703 7.888 -4.192 1.00 97.69 87 ARG A CA 1
ATOM 680 C C . ARG A 1 87 ? 12.217 7.769 -4.139 1.00 97.69 87 ARG A C 1
ATOM 682 O O . ARG A 1 87 ? 12.884 7.629 -5.161 1.00 97.69 87 ARG A O 1
ATOM 689 N N . ASN A 1 88 ? 12.770 7.835 -2.935 1.00 97.50 88 ASN A N 1
ATOM 690 C CA . ASN A 1 88 ? 14.192 7.577 -2.725 1.00 97.50 88 ASN A CA 1
ATOM 691 C C . ASN A 1 88 ? 14.477 6.067 -2.618 1.00 97.50 88 ASN A C 1
ATOM 693 O O . ASN A 1 88 ? 13.575 5.265 -2.396 1.00 97.50 88 ASN A O 1
ATOM 697 N N . ASN A 1 89 ? 15.751 5.673 -2.701 1.00 97.25 89 ASN A N 1
ATOM 698 C CA . ASN A 1 89 ? 16.145 4.257 -2.715 1.00 97.25 89 ASN A CA 1
ATOM 699 C C . ASN A 1 89 ? 15.633 3.469 -1.497 1.00 97.25 89 ASN A C 1
ATOM 701 O O . ASN A 1 89 ? 15.255 2.309 -1.623 1.00 97.25 89 ASN A O 1
ATOM 705 N N . LYS A 1 90 ? 15.596 4.089 -0.309 1.00 97.88 90 LYS A N 1
ATOM 706 C CA . LYS A 1 90 ? 15.088 3.427 0.901 1.00 97.88 90 LYS A CA 1
ATOM 707 C C . LYS A 1 90 ? 13.581 3.185 0.805 1.00 97.88 90 LYS A C 1
ATOM 709 O O . LYS A 1 90 ? 13.107 2.130 1.216 1.00 97.88 90 LYS A O 1
ATOM 714 N N . GLU A 1 91 ? 12.834 4.149 0.277 1.00 98.19 91 GLU A N 1
ATOM 715 C CA . GLU A 1 91 ? 11.397 4.004 0.030 1.00 98.19 91 GLU A CA 1
ATOM 716 C C . GLU A 1 91 ? 11.128 2.926 -1.019 1.00 98.19 91 GLU A C 1
ATOM 718 O O . GLU A 1 91 ? 10.301 2.057 -0.770 1.00 98.19 91 GLU A O 1
ATOM 723 N N . ILE A 1 92 ? 11.885 2.903 -2.122 1.00 98.44 92 ILE A N 1
ATOM 724 C CA . ILE A 1 92 ? 11.775 1.860 -3.153 1.00 98.44 92 ILE A CA 1
ATOM 725 C C . ILE A 1 92 ? 11.983 0.461 -2.564 1.00 98.44 92 ILE A C 1
ATOM 727 O O . ILE A 1 92 ? 11.170 -0.426 -2.821 1.00 98.44 92 ILE A O 1
ATOM 731 N N . VAL A 1 93 ? 13.004 0.260 -1.723 1.00 98.44 93 VAL A N 1
ATOM 732 C CA . VAL A 1 93 ? 13.219 -1.026 -1.034 1.00 98.44 93 VAL A CA 1
ATOM 733 C C . VAL A 1 93 ? 12.007 -1.401 -0.175 1.00 98.44 93 VAL A C 1
ATOM 735 O O . VAL A 1 93 ? 11.488 -2.507 -0.302 1.00 98.44 93 VAL A O 1
ATOM 738 N N . ASN A 1 94 ? 11.492 -0.466 0.629 1.00 98.38 94 ASN A N 1
ATOM 739 C CA . ASN A 1 94 ? 10.314 -0.723 1.464 1.00 98.38 94 ASN A CA 1
ATOM 740 C C . ASN A 1 94 ? 9.066 -1.061 0.630 1.00 98.38 94 ASN A C 1
ATOM 742 O O . ASN A 1 94 ? 8.260 -1.893 1.045 1.00 98.38 94 ASN A O 1
ATOM 746 N N . ILE A 1 95 ? 8.887 -0.416 -0.527 1.00 98.69 95 ILE A N 1
ATOM 747 C CA . ILE A 1 95 ? 7.778 -0.691 -1.449 1.00 98.69 95 ILE A CA 1
ATOM 748 C C . ILE A 1 95 ? 7.936 -2.084 -2.065 1.00 98.69 95 ILE A C 1
ATOM 750 O O . ILE A 1 95 ? 6.957 -2.826 -2.102 1.00 98.69 95 ILE A O 1
ATOM 754 N N . LYS A 1 96 ? 9.142 -2.473 -2.510 1.00 98.62 96 LYS A N 1
ATOM 755 C CA . LYS A 1 96 ? 9.418 -3.823 -3.042 1.00 98.62 96 LYS A CA 1
ATOM 756 C C . LYS A 1 96 ? 9.093 -4.897 -2.000 1.00 98.62 96 LYS A C 1
ATOM 758 O O . LYS A 1 96 ? 8.387 -5.857 -2.316 1.00 98.62 96 LYS A O 1
ATOM 763 N N . ASP A 1 97 ? 9.528 -4.697 -0.757 1.00 98.56 97 ASP A N 1
ATOM 764 C CA . ASP A 1 97 ? 9.253 -5.618 0.350 1.00 98.56 97 ASP A CA 1
ATOM 765 C C . ASP A 1 97 ? 7.750 -5.720 0.645 1.00 98.56 97 ASP A C 1
ATOM 767 O O . ASP A 1 97 ? 7.207 -6.825 0.735 1.00 98.56 97 ASP A O 1
ATOM 771 N N . ALA A 1 98 ? 7.053 -4.582 0.735 1.00 98.56 98 ALA A N 1
ATOM 772 C CA . ALA A 1 98 ? 5.607 -4.550 0.955 1.00 98.56 98 ALA A CA 1
ATOM 773 C C . ALA A 1 98 ? 4.839 -5.216 -0.198 1.00 98.56 98 ALA A C 1
ATOM 775 O O . ALA A 1 98 ? 3.920 -5.999 0.038 1.00 98.56 98 ALA A O 1
ATOM 776 N N . TYR A 1 99 ? 5.241 -4.969 -1.448 1.00 98.69 99 TYR A N 1
ATOM 777 C CA . TYR A 1 99 ? 4.643 -5.587 -2.632 1.00 98.69 99 TYR A CA 1
ATOM 778 C C . TYR A 1 99 ? 4.770 -7.111 -2.592 1.00 98.69 99 TYR A C 1
ATOM 780 O O . TYR A 1 99 ? 3.783 -7.827 -2.797 1.00 98.69 99 TYR A O 1
ATOM 788 N N . LYS A 1 100 ? 5.962 -7.616 -2.247 1.00 98.56 100 LYS A N 1
ATOM 789 C CA . LYS A 1 100 ? 6.197 -9.053 -2.104 1.00 98.56 100 LYS A CA 1
ATOM 790 C C . LYS A 1 100 ? 5.367 -9.657 -0.977 1.00 98.56 100 LYS A C 1
ATOM 792 O O . LYS A 1 100 ? 4.782 -10.717 -1.173 1.00 98.56 100 LYS A O 1
ATOM 797 N N . GLN A 1 101 ? 5.269 -8.994 0.172 1.00 98.31 101 GLN A N 1
ATOM 798 C CA . GLN A 1 101 ? 4.472 -9.480 1.304 1.00 98.31 101 GLN A CA 1
ATOM 799 C C . GLN A 1 101 ? 2.965 -9.496 1.012 1.00 98.31 101 GLN A C 1
ATOM 801 O O . GLN A 1 101 ? 2.279 -10.439 1.398 1.00 98.31 101 GLN A O 1
ATOM 806 N N . LEU A 1 102 ? 2.449 -8.473 0.324 1.00 97.50 102 LEU A N 1
ATOM 807 C CA . LEU A 1 102 ? 1.016 -8.323 0.056 1.00 97.50 102 LEU A CA 1
ATOM 808 C C . LEU A 1 102 ? 0.511 -9.215 -1.083 1.00 97.50 102 LEU A C 1
ATOM 810 O O . LEU A 1 102 ? -0.634 -9.665 -1.037 1.00 97.50 102 LEU A O 1
ATOM 814 N N . PHE A 1 103 ? 1.330 -9.441 -2.113 1.00 97.69 103 PHE A N 1
ATOM 815 C CA . PHE A 1 103 ? 0.885 -10.090 -3.352 1.00 97.69 103 PHE A CA 1
ATOM 816 C C . PHE A 1 103 ? 1.630 -11.378 -3.692 1.00 97.69 103 PHE A C 1
ATOM 818 O O . PHE A 1 103 ? 1.256 -12.042 -4.655 1.00 97.69 103 PHE A O 1
ATOM 825 N N . ASP A 1 104 ? 2.680 -11.719 -2.942 1.00 98.00 104 ASP A N 1
ATOM 826 C CA . ASP A 1 104 ? 3.613 -12.810 -3.246 1.00 98.00 104 ASP A CA 1
ATOM 827 C C . ASP A 1 104 ? 4.258 -12.702 -4.645 1.00 98.00 104 ASP A C 1
ATOM 829 O O . ASP A 1 104 ? 4.681 -13.682 -5.259 1.00 98.00 104 ASP A O 1
ATOM 833 N N . ARG A 1 105 ? 4.394 -11.475 -5.152 1.00 97.50 105 ARG A N 1
ATOM 834 C CA . ARG A 1 105 ? 4.942 -11.162 -6.480 1.00 97.50 105 ARG A CA 1
ATOM 835 C C . ARG A 1 105 ? 6.153 -10.247 -6.374 1.00 97.50 105 ARG A C 1
ATOM 837 O O . ARG A 1 105 ? 6.342 -9.578 -5.364 1.00 97.50 105 ARG A O 1
ATOM 844 N N . ASP A 1 106 ? 6.984 -10.247 -7.405 1.00 98.19 106 ASP A N 1
ATOM 845 C CA . ASP A 1 106 ? 8.129 -9.346 -7.499 1.00 98.19 106 ASP A CA 1
ATOM 846 C C . ASP A 1 106 ? 7.739 -8.093 -8.295 1.00 98.19 106 ASP A C 1
ATOM 848 O O . ASP A 1 106 ? 7.293 -8.197 -9.438 1.00 98.19 106 ASP A O 1
ATOM 852 N N . LEU A 1 107 ? 7.891 -6.914 -7.682 1.00 98.44 107 LEU A N 1
ATOM 853 C CA . LEU A 1 107 ? 7.474 -5.645 -8.287 1.00 98.44 107 LEU A CA 1
ATOM 854 C C . LEU A 1 107 ? 8.218 -5.367 -9.600 1.00 98.44 107 LEU A C 1
ATOM 856 O O . LEU A 1 107 ? 7.624 -4.888 -10.561 1.00 98.44 107 LEU A O 1
ATOM 860 N N . GLU A 1 108 ? 9.512 -5.670 -9.652 1.00 97.94 108 GLU A N 1
ATOM 861 C CA . GLU A 1 108 ? 10.335 -5.422 -10.834 1.00 97.94 108 GLU A CA 1
ATOM 862 C C . GLU A 1 108 ? 9.926 -6.327 -12.002 1.00 97.94 108 GLU A C 1
ATOM 864 O O . GLU A 1 108 ? 9.796 -5.858 -13.135 1.00 97.94 108 GLU A O 1
ATOM 869 N N . SER A 1 109 ? 9.665 -7.606 -11.726 1.00 97.75 109 SER A N 1
ATOM 870 C CA . SER A 1 109 ? 9.110 -8.554 -12.689 1.00 97.75 109 SER A CA 1
ATOM 871 C C . SER A 1 109 ? 7.763 -8.083 -13.23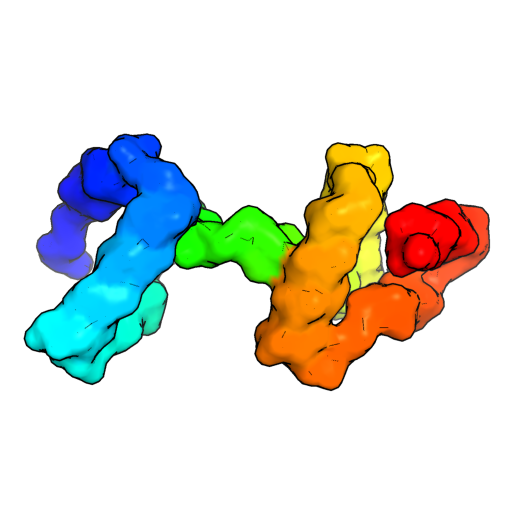3 1.00 97.75 109 SER A C 1
ATOM 873 O O . SER A 1 109 ? 7.537 -8.153 -14.442 1.00 97.75 109 SER A O 1
ATOM 875 N N . ASP A 1 110 ? 6.880 -7.583 -12.368 1.00 97.75 110 ASP A N 1
ATOM 876 C CA . ASP A 1 110 ? 5.562 -7.107 -12.788 1.00 97.75 110 ASP A CA 1
ATOM 877 C C . ASP A 1 110 ? 5.680 -5.856 -13.669 1.00 97.75 110 ASP A C 1
ATOM 879 O O . ASP A 1 110 ? 5.137 -5.846 -14.775 1.00 97.75 110 ASP A O 1
ATOM 883 N N . VAL A 1 111 ? 6.501 -4.874 -13.277 1.00 97.75 111 VAL A N 1
ATOM 884 C CA . VAL A 1 111 ? 6.778 -3.679 -14.096 1.00 97.75 111 VAL A CA 1
ATOM 885 C C . VAL A 1 111 ? 7.384 -4.054 -15.450 1.00 97.75 111 VAL A C 1
ATOM 887 O O . VAL A 1 111 ? 6.985 -3.501 -16.476 1.00 97.75 111 VAL A O 1
ATOM 890 N N . LYS A 1 112 ? 8.309 -5.023 -15.490 1.00 96.94 112 LYS A N 1
ATOM 891 C CA . LYS A 1 112 ? 8.886 -5.543 -16.744 1.00 96.94 112 LYS A CA 1
ATOM 892 C C . LYS A 1 112 ? 7.849 -6.194 -17.651 1.00 96.94 112 LYS A C 1
ATOM 894 O O . LYS A 1 112 ? 8.011 -6.135 -18.865 1.00 96.94 112 LYS A O 1
ATOM 899 N N . SER A 1 113 ? 6.849 -6.855 -17.073 1.00 95.88 113 SER A N 1
ATOM 900 C CA . SER A 1 113 ? 5.812 -7.555 -17.832 1.00 95.88 113 SER A CA 1
ATOM 901 C C . SER A 1 113 ? 4.729 -6.623 -18.369 1.00 95.88 113 SER A C 1
ATOM 903 O O . SER A 1 113 ? 4.170 -6.898 -19.429 1.00 95.88 113 SER A O 1
ATOM 905 N N . ASP A 1 114 ? 4.464 -5.529 -17.653 1.00 96.38 114 ASP A N 1
ATOM 906 C CA . ASP A 1 114 ? 3.327 -4.648 -17.921 1.00 96.38 114 ASP A CA 1
ATOM 907 C C . ASP A 1 114 ? 3.715 -3.386 -18.708 1.00 96.38 114 ASP A C 1
ATOM 909 O O . ASP A 1 114 ? 2.872 -2.735 -19.313 1.00 96.38 114 ASP A O 1
ATOM 913 N N . THR A 1 115 ? 5.006 -3.050 -18.768 1.00 96.38 115 THR A N 1
ATOM 914 C CA . THR A 1 115 ? 5.514 -1.905 -19.540 1.00 96.38 115 THR A CA 1
ATOM 915 C C . THR A 1 115 ? 6.427 -2.351 -20.678 1.00 96.38 115 THR A C 1
ATOM 917 O O . THR A 1 115 ? 6.895 -3.486 -20.717 1.00 96.38 115 THR A O 1
ATOM 920 N N . SER A 1 116 ? 6.691 -1.459 -21.638 1.00 96.12 116 SER A N 1
ATOM 921 C CA . SER A 1 116 ? 7.594 -1.754 -22.757 1.00 96.12 116 SER A CA 1
ATOM 922 C C . SER A 1 116 ? 8.467 -0.562 -23.164 1.00 96.12 116 SER A C 1
ATOM 924 O O . SER A 1 116 ? 8.315 0.564 -22.681 1.00 96.12 116 SER A O 1
ATOM 926 N N . GLY A 1 117 ? 9.424 -0.811 -24.060 1.00 97.00 117 GLY A N 1
ATOM 927 C CA . GLY A 1 117 ? 10.223 0.237 -24.692 1.00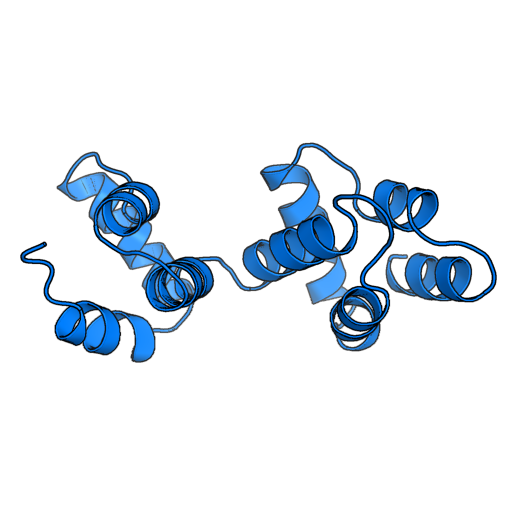 97.00 117 GLY A CA 1
ATOM 928 C C . GLY A 1 117 ? 11.086 1.035 -23.710 1.00 97.00 117 GLY A C 1
ATOM 929 O O . GLY A 1 117 ? 11.698 0.485 -22.795 1.00 97.00 117 GLY A O 1
ATOM 930 N N . SER A 1 118 ? 11.198 2.344 -23.942 1.00 96.81 118 SER A N 1
ATOM 931 C CA . SER A 1 118 ? 12.035 3.228 -23.118 1.00 96.81 118 SER A CA 1
ATOM 932 C C . SER A 1 118 ? 11.479 3.428 -21.711 1.00 96.81 118 SER A C 1
ATOM 934 O O . SER A 1 118 ? 12.267 3.539 -20.776 1.00 96.81 118 SER A O 1
ATOM 936 N N . LEU A 1 119 ? 10.150 3.437 -21.554 1.00 95.56 119 LEU A N 1
ATOM 937 C CA . LEU A 1 119 ? 9.518 3.585 -20.246 1.00 95.56 119 LEU A CA 1
ATOM 938 C C . LEU A 1 119 ? 9.904 2.424 -19.328 1.00 95.56 119 LEU A C 1
ATOM 940 O O . LEU A 1 119 ? 10.411 2.665 -18.237 1.00 95.56 119 LEU A O 1
ATOM 944 N N . GLN A 1 120 ? 9.766 1.184 -19.808 1.00 97.50 120 GLN A N 1
ATOM 945 C CA . GLN A 1 120 ? 10.164 -0.008 -19.055 1.00 97.50 120 GLN A CA 1
ATOM 946 C C . GLN A 1 120 ? 11.611 0.085 -18.569 1.00 97.50 120 GLN A C 1
ATOM 948 O O . GLN A 1 120 ? 11.891 -0.177 -17.405 1.00 97.50 120 GLN A O 1
ATOM 953 N N . LYS A 1 121 ? 12.539 0.479 -19.450 1.00 97.12 121 LYS A N 1
ATOM 954 C CA . LYS A 1 121 ? 13.960 0.595 -19.093 1.00 97.12 121 LYS A CA 1
ATOM 955 C C . LYS A 1 121 ? 14.174 1.587 -17.954 1.00 97.12 121 LYS A C 1
ATOM 957 O O . LYS A 1 121 ? 14.883 1.266 -17.013 1.00 97.12 121 LYS A O 1
ATOM 962 N N . ILE A 1 122 ? 13.539 2.757 -18.030 1.00 96.50 122 ILE A N 1
ATOM 963 C CA . ILE A 1 122 ? 13.651 3.792 -16.996 1.00 96.50 122 ILE A CA 1
ATOM 964 C C . ILE A 1 122 ? 13.085 3.285 -15.668 1.00 96.50 122 ILE A C 1
ATOM 966 O O . ILE A 1 122 ? 13.764 3.382 -14.650 1.00 96.50 122 ILE A O 1
ATOM 970 N N . LEU A 1 123 ? 11.875 2.716 -15.672 1.00 97.44 123 LEU A N 1
ATOM 971 C CA . LEU A 1 123 ? 11.228 2.252 -14.442 1.00 97.44 123 LEU A CA 1
ATOM 972 C C . LEU A 1 123 ? 11.984 1.088 -13.790 1.00 97.44 123 LEU A C 1
ATOM 974 O O . LEU A 1 123 ? 12.089 1.046 -12.571 1.00 97.44 123 LEU A O 1
ATOM 978 N N . VAL A 1 124 ? 12.556 0.178 -14.583 1.00 96.75 124 VAL A N 1
ATOM 979 C CA . VAL A 1 124 ? 13.404 -0.902 -14.060 1.00 96.75 124 VAL A CA 1
ATOM 980 C C . VAL A 1 124 ? 14.678 -0.347 -13.435 1.00 96.75 124 VAL A C 1
ATOM 982 O O . VAL A 1 124 ? 15.010 -0.753 -12.333 1.00 96.75 124 VAL A O 1
ATOM 985 N N . THR A 1 125 ? 15.352 0.615 -14.072 1.00 96.44 125 THR A N 1
ATOM 986 C CA . THR A 1 125 ? 16.544 1.256 -13.488 1.00 96.44 125 THR A CA 1
ATOM 987 C C . THR A 1 125 ? 16.234 1.991 -12.183 1.00 96.44 125 THR A C 1
ATOM 989 O O . THR A 1 125 ? 17.070 2.032 -11.293 1.00 96.44 125 THR A O 1
ATOM 992 N N . VAL A 1 126 ? 15.036 2.560 -12.037 1.00 95.69 126 VAL A N 1
ATOM 993 C CA . VAL A 1 126 ? 14.596 3.176 -10.771 1.00 95.69 126 VAL A CA 1
ATOM 994 C C . VAL A 1 126 ? 14.381 2.134 -9.660 1.00 95.69 126 VAL A C 1
ATOM 996 O O . VAL A 1 126 ? 14.454 2.472 -8.481 1.00 95.69 126 VAL A O 1
ATOM 999 N N . LEU A 1 127 ? 14.113 0.876 -10.020 1.00 94.88 127 LEU A N 1
ATOM 1000 C CA . LEU A 1 127 ? 13.891 -0.231 -9.085 1.00 94.88 127 LEU A CA 1
ATOM 1001 C C . LEU A 1 127 ? 15.170 -0.994 -8.694 1.00 94.88 127 LEU A C 1
ATOM 1003 O O . LEU A 1 127 ? 15.079 -1.866 -7.819 1.00 94.88 127 LEU A O 1
ATOM 1007 N N . GLU A 1 128 ? 16.306 -0.705 -9.337 1.00 87.19 128 GLU A N 1
ATOM 1008 C CA . GLU A 1 128 ? 17.641 -1.252 -9.026 1.00 87.19 128 GLU A CA 1
ATOM 1009 C C . GLU A 1 128 ? 18.262 -0.579 -7.791 1.00 87.19 128 GLU A C 1
ATOM 1011 O O . GLU A 1 128 ? 18.737 -1.331 -6.907 1.00 87.19 128 GLU A O 1
#